Protein AF-A0A0G0VIZ0-F1 (afdb_monomer_lite)

Sequence (139 aa):
MLWKRQNLLFNPHKRNGVWHAILKKDIRKLTDRNSLIFLDKSVSSSIKLKRNLPEKVNFTFIYVLTPTFKELYIRILKREALGKKSEKHLTKKEIFDRFEEEIKDLHKSTKLPYVYVVNDSLKRVERFLNKPIQDSKLL

Radius of gyration: 17.52 Å; chains: 1; bounding box: 40×41×42 Å

Foldseek 3Di:
DVCVVVVQWAPWDDDPNDTDTDGVVVLVVLLDPVDDDDDDDFLVSVVSSCVPDDPSRDDAAAAEDEQDLVRVLVVLVVVQVVVPPDDDRDDPVVSVVVSVVVVVSVVSNVVDPYDYFYPPDPVSVVVVVVVVVVCVVPD

Structure (mmCIF, N/CA/C/O backbone):
data_AF-A0A0G0VIZ0-F1
#
_entry.id   AF-A0A0G0VIZ0-F1
#
loop_
_atom_site.group_PDB
_atom_site.id
_atom_site.type_symbol
_atom_site.label_atom_id
_atom_site.label_alt_id
_atom_site.label_comp_id
_atom_site.label_asym_id
_atom_site.label_entity_id
_atom_site.label_seq_id
_atom_site.pdbx_PDB_ins_code
_atom_site.Cartn_x
_atom_site.Cartn_y
_atom_site.Cartn_z
_atom_site.occupancy
_atom_site.B_iso_or_equiv
_atom_site.auth_seq_id
_atom_site.auth_comp_id
_atom_site.auth_asym_id
_atom_site.auth_atom_id
_atom_site.pdbx_PDB_model_num
ATOM 1 N N . MET A 1 1 ? 4.329 28.681 3.357 1.00 56.69 1 MET A N 1
ATOM 2 C CA . MET A 1 1 ? 3.671 27.350 3.441 1.00 56.69 1 MET A CA 1
ATOM 3 C C . MET A 1 1 ? 2.624 27.346 4.557 1.00 56.69 1 MET A C 1
ATOM 5 O O . MET A 1 1 ? 2.964 27.087 5.706 1.00 56.69 1 MET A O 1
ATOM 9 N N . LEU A 1 2 ? 1.364 27.651 4.236 1.00 55.94 2 LEU A N 1
ATOM 10 C CA . LEU A 1 2 ? 0.257 27.739 5.207 1.00 55.94 2 LEU A CA 1
ATOM 11 C C . LEU A 1 2 ? -0.069 26.390 5.880 1.00 55.94 2 LEU A C 1
ATOM 13 O O . LEU A 1 2 ? -0.284 26.335 7.087 1.00 55.94 2 LEU A O 1
ATOM 17 N N . TRP A 1 3 ? 0.019 25.284 5.136 1.00 60.41 3 TRP A N 1
ATOM 18 C CA . TRP A 1 3 ? -0.300 23.944 5.646 1.00 60.41 3 TRP A CA 1
ATOM 19 C C . TRP A 1 3 ? 0.664 23.432 6.732 1.00 60.41 3 TRP A C 1
ATOM 21 O O . TRP A 1 3 ? 0.229 22.720 7.636 1.00 60.41 3 TRP A O 1
ATOM 31 N N . LYS A 1 4 ? 1.955 23.812 6.687 1.00 59.19 4 LYS A N 1
ATOM 32 C CA . LYS A 1 4 ? 2.937 23.460 7.736 1.00 59.19 4 LYS A CA 1
ATOM 33 C C . LYS A 1 4 ? 2.632 24.162 9.061 1.00 59.19 4 LYS A C 1
ATOM 35 O O . LYS A 1 4 ? 2.800 23.554 10.109 1.00 59.19 4 LYS A O 1
ATOM 40 N N . ARG A 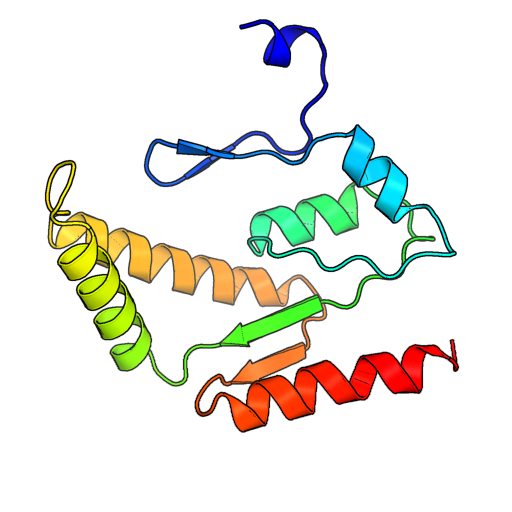1 5 ? 2.176 25.420 9.016 1.00 61.34 5 ARG A N 1
ATOM 41 C CA . ARG A 1 5 ? 1.905 26.234 10.215 1.00 61.34 5 ARG A CA 1
ATOM 42 C C . ARG A 1 5 ? 0.629 25.817 10.949 1.00 61.34 5 ARG A C 1
ATOM 44 O O . ARG A 1 5 ? 0.546 25.990 12.154 1.00 61.34 5 ARG A O 1
ATOM 51 N N . GLN A 1 6 ? -0.339 25.239 10.240 1.00 74.69 6 GLN A N 1
ATOM 52 C CA . GLN A 1 6 ? -1.655 24.904 10.799 1.00 74.69 6 GLN A CA 1
ATOM 53 C C . GLN A 1 6 ? -1.784 23.449 11.287 1.00 74.69 6 GLN A C 1
ATOM 55 O O . GLN A 1 6 ? -2.863 23.041 11.706 1.00 74.69 6 GLN A O 1
ATOM 60 N N . ASN A 1 7 ? -0.715 22.641 11.227 1.00 81.88 7 ASN A N 1
ATOM 61 C CA . ASN A 1 7 ? -0.707 21.250 11.708 1.00 81.88 7 ASN A CA 1
ATOM 62 C C . ASN A 1 7 ? -1.882 20.391 11.167 1.00 81.88 7 ASN A C 1
ATOM 64 O O . ASN A 1 7 ? -2.399 19.513 11.862 1.00 81.88 7 ASN A O 1
ATOM 68 N N . LEU A 1 8 ? -2.313 20.655 9.925 1.00 87.00 8 LEU A N 1
ATOM 69 C CA . LEU A 1 8 ? -3.495 20.038 9.299 1.00 87.00 8 LEU A CA 1
ATOM 70 C C . LEU A 1 8 ? -3.223 18.656 8.698 1.00 87.00 8 LEU A C 1
ATOM 72 O O . LEU A 1 8 ? -4.159 17.914 8.392 1.00 87.00 8 LEU A O 1
ATOM 76 N N . LEU A 1 9 ? -1.948 18.322 8.503 1.00 87.25 9 LEU A N 1
ATOM 77 C CA . LEU A 1 9 ? -1.513 17.119 7.810 1.00 87.25 9 LEU A CA 1
ATOM 78 C C . LEU A 1 9 ? -1.041 16.054 8.797 1.00 87.25 9 LEU A C 1
ATOM 80 O O . LEU A 1 9 ? -0.245 16.313 9.696 1.00 87.25 9 LEU A O 1
ATOM 84 N N . PHE A 1 10 ? -1.513 14.835 8.590 1.00 84.12 10 PHE A N 1
ATOM 85 C CA . PHE A 1 10 ? -1.012 13.619 9.198 1.00 84.12 10 PHE A CA 1
ATOM 86 C C . PHE A 1 10 ? -0.008 12.957 8.249 1.00 84.12 10 PHE A C 1
ATOM 88 O O . PHE A 1 10 ? -0.286 12.766 7.063 1.00 84.12 10 PHE A O 1
ATOM 95 N N . ASN A 1 11 ? 1.157 12.598 8.791 1.00 83.69 11 ASN A N 1
ATOM 96 C CA . ASN A 1 11 ? 2.251 11.937 8.079 1.00 83.69 11 ASN A CA 1
ATOM 97 C C . ASN A 1 11 ? 2.650 12.605 6.738 1.00 83.69 11 ASN A C 1
ATOM 99 O O . ASN A 1 11 ? 2.663 11.927 5.705 1.00 83.69 11 ASN A O 1
ATOM 103 N N . PRO A 1 12 ? 2.976 13.914 6.716 1.00 86.62 12 PRO A N 1
ATOM 104 C CA . PRO A 1 12 ? 3.506 14.541 5.512 1.00 86.62 12 PRO A CA 1
ATOM 105 C C . PRO A 1 12 ? 4.861 13.921 5.148 1.00 86.62 12 PRO A C 1
ATOM 107 O O . PRO A 1 12 ? 5.780 13.890 5.963 1.00 86.62 12 PRO A O 1
ATOM 110 N N . HIS A 1 13 ? 4.989 13.421 3.925 1.00 83.50 13 HIS A N 1
ATOM 111 C CA . HIS A 1 13 ? 6.217 12.820 3.409 1.00 83.50 13 HIS A CA 1
ATOM 112 C C . HIS A 1 13 ? 6.354 13.083 1.912 1.00 83.50 13 HIS A C 1
ATOM 114 O O . HIS A 1 13 ? 5.396 13.484 1.252 1.00 83.50 13 HIS A O 1
ATOM 120 N N . LYS A 1 14 ? 7.554 12.866 1.374 1.00 80.81 14 LYS A N 1
ATOM 121 C CA . LYS A 1 14 ? 7.847 13.032 -0.048 1.00 80.81 14 LYS A CA 1
ATOM 122 C C . LYS A 1 14 ? 8.131 11.659 -0.660 1.00 80.81 14 LYS A C 1
ATOM 124 O O . LYS A 1 14 ? 8.942 10.924 -0.106 1.00 80.81 14 LYS A O 1
ATOM 129 N N . ARG A 1 15 ? 7.471 11.311 -1.767 1.00 71.50 15 ARG A N 1
ATOM 130 C CA . ARG A 1 15 ? 7.740 10.096 -2.560 1.00 71.50 15 ARG A CA 1
ATOM 131 C C . ARG A 1 15 ? 7.814 10.503 -4.028 1.00 71.50 15 ARG A C 1
ATOM 133 O O . ARG A 1 15 ? 6.959 11.250 -4.486 1.00 71.50 15 ARG A O 1
ATOM 140 N N . ASN A 1 16 ? 8.855 10.074 -4.746 1.00 68.56 16 ASN A N 1
ATOM 141 C CA . ASN A 1 16 ? 9.077 10.443 -6.154 1.00 68.56 16 ASN A CA 1
ATOM 142 C C . ASN A 1 16 ? 8.995 11.959 -6.426 1.00 68.56 16 ASN A C 1
ATOM 144 O O . ASN A 1 16 ? 8.363 12.394 -7.381 1.00 68.56 16 ASN A O 1
ATOM 148 N N . GLY A 1 17 ? 9.562 12.793 -5.551 1.00 71.75 17 GLY A N 1
ATOM 149 C CA . GLY A 1 17 ? 9.513 14.247 -5.741 1.00 71.75 17 GLY A CA 1
ATOM 150 C C . GLY A 1 17 ? 8.198 14.924 -5.314 1.00 71.75 17 GLY A C 1
ATOM 151 O O . GLY A 1 17 ? 8.185 16.143 -5.148 1.00 71.75 17 GLY A O 1
ATOM 152 N N . VAL A 1 18 ? 7.136 14.161 -5.040 1.00 76.31 18 VAL A N 1
ATOM 153 C CA . VAL A 1 18 ? 5.790 14.669 -4.733 1.00 76.31 18 VAL A CA 1
ATOM 154 C C . VAL A 1 18 ? 5.503 14.591 -3.233 1.00 76.31 18 VAL A C 1
ATOM 156 O O . VAL A 1 18 ? 5.886 13.632 -2.562 1.00 76.31 18 VAL A O 1
ATOM 159 N N . TRP A 1 19 ? 4.848 15.618 -2.685 1.00 82.00 19 TRP A N 1
ATOM 160 C CA . TRP A 1 19 ? 4.396 15.632 -1.292 1.00 82.00 19 TRP A CA 1
ATOM 161 C C . TRP A 1 19 ? 3.068 14.892 -1.132 1.00 82.00 19 TRP A C 1
ATOM 163 O O . TRP A 1 19 ? 2.099 15.173 -1.831 1.00 82.00 19 TRP A O 1
ATOM 173 N N . HIS A 1 20 ? 3.011 14.002 -0.147 1.00 83.00 20 HIS A N 1
ATOM 174 C CA . HIS A 1 20 ? 1.832 13.232 0.226 1.00 83.00 20 HIS A CA 1
ATOM 175 C C . HIS A 1 20 ? 1.536 13.413 1.714 1.00 83.00 20 HIS A C 1
ATOM 177 O O . HIS A 1 20 ? 2.450 13.493 2.536 1.00 83.00 20 HIS A O 1
ATOM 183 N N . ALA A 1 21 ? 0.255 13.455 2.073 1.00 87.12 21 ALA A N 1
ATOM 184 C CA . ALA A 1 21 ? -0.212 13.490 3.454 1.00 87.12 21 ALA A CA 1
ATOM 185 C C . ALA A 1 21 ? -1.673 13.032 3.546 1.00 87.12 21 ALA A C 1
ATOM 187 O O . ALA A 1 21 ? -2.373 12.965 2.537 1.00 87.12 21 ALA A O 1
ATOM 188 N N . ILE A 1 22 ? -2.144 12.763 4.764 1.00 85.31 22 ILE A N 1
ATOM 189 C CA . ILE A 1 22 ? -3.568 12.561 5.063 1.00 85.31 22 ILE A CA 1
ATOM 190 C C . ILE A 1 22 ? -4.073 13.805 5.790 1.00 85.31 22 ILE A C 1
ATOM 192 O O . ILE A 1 22 ? -3.401 14.301 6.691 1.00 85.31 22 ILE A O 1
ATOM 196 N N . LEU A 1 23 ? -5.239 14.339 5.436 1.00 86.56 23 LEU A N 1
ATOM 197 C CA . LEU A 1 23 ? -5.804 15.460 6.185 1.00 86.56 23 LEU A CA 1
ATOM 198 C C . LEU A 1 23 ? -6.307 14.959 7.543 1.00 86.56 23 LEU A C 1
ATOM 200 O O . LEU A 1 23 ? -7.048 13.980 7.619 1.00 86.56 23 LEU A O 1
ATOM 204 N N . LYS A 1 24 ? -5.962 15.652 8.634 1.00 85.19 24 LYS A N 1
ATOM 205 C CA . LYS A 1 24 ? -6.409 15.257 9.982 1.00 85.19 24 LYS A CA 1
ATOM 206 C C . LYS A 1 24 ? -7.930 15.253 10.138 1.00 85.19 24 LYS A C 1
ATOM 208 O O . LYS A 1 24 ? -8.452 14.487 10.940 1.00 85.19 24 LYS A O 1
ATOM 213 N N . LYS A 1 25 ? -8.655 16.065 9.362 1.00 85.12 25 LYS A N 1
ATOM 214 C CA . LYS A 1 25 ? -10.125 16.017 9.336 1.00 85.12 25 LYS A CA 1
ATOM 215 C C . LYS A 1 25 ? -10.659 14.669 8.838 1.00 85.12 25 LYS A C 1
ATOM 217 O O . LYS A 1 25 ? -11.672 14.211 9.344 1.00 85.12 25 LYS A O 1
ATOM 222 N N . ASP A 1 26 ? -9.964 14.019 7.905 1.00 83.19 26 ASP A N 1
ATOM 223 C CA . ASP A 1 26 ? -10.364 12.706 7.391 1.00 83.19 26 ASP A CA 1
ATOM 224 C C . ASP A 1 26 ? -9.953 11.590 8.353 1.00 83.19 26 ASP A C 1
ATOM 226 O O . ASP A 1 26 ? -10.662 10.601 8.485 1.00 83.19 26 ASP A O 1
ATOM 230 N N . ILE A 1 27 ? -8.878 11.794 9.120 1.00 81.25 27 ILE A N 1
ATOM 231 C CA . ILE A 1 27 ? -8.527 10.916 10.241 1.00 81.25 27 ILE A CA 1
ATOM 232 C C . ILE A 1 27 ? -9.639 10.874 11.298 1.00 81.25 27 ILE A C 1
ATOM 234 O O . ILE A 1 27 ? -9.951 9.802 11.800 1.00 81.25 27 ILE A O 1
ATOM 238 N N . ARG A 1 28 ? -10.274 12.011 11.6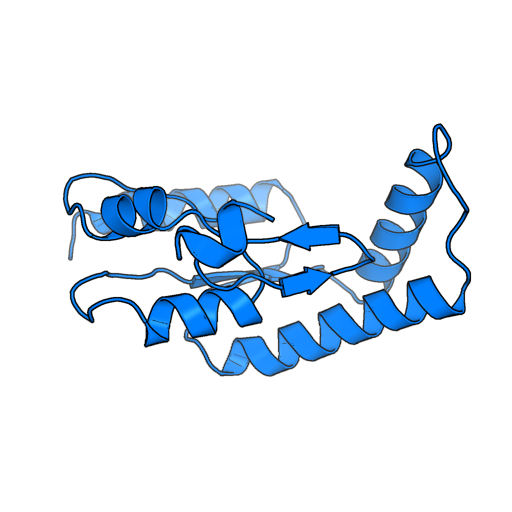16 1.00 77.88 28 ARG A N 1
ATOM 239 C CA . ARG A 1 28 ? -11.404 12.044 12.568 1.00 77.88 28 ARG A CA 1
ATOM 240 C C . ARG A 1 28 ? -12.603 11.219 12.094 1.00 77.88 28 ARG A C 1
ATOM 242 O O . ARG A 1 28 ? -13.342 10.702 12.921 1.00 77.88 28 ARG A O 1
ATOM 249 N N . LYS A 1 29 ? -12.777 11.049 10.781 1.00 81.44 29 LYS A N 1
ATOM 250 C CA . LYS A 1 29 ? -13.819 10.168 10.238 1.00 81.44 29 LYS A CA 1
ATOM 251 C C . LYS A 1 29 ? -13.517 8.692 10.506 1.00 81.44 29 LYS A C 1
ATOM 253 O O . LYS A 1 29 ? -14.444 7.915 10.644 1.00 81.44 29 LYS A O 1
ATOM 258 N N . LEU A 1 30 ? -12.242 8.307 10.647 1.00 76.12 30 LEU A N 1
ATOM 259 C CA . LEU A 1 30 ? -11.843 6.924 10.966 1.00 76.12 30 LEU A CA 1
ATOM 260 C C . LEU A 1 30 ? -12.239 6.493 12.381 1.00 76.12 30 LEU A C 1
ATOM 262 O O . LEU A 1 30 ? -12.253 5.303 12.672 1.00 76.12 30 LEU A O 1
ATOM 266 N N . THR A 1 31 ? -12.512 7.447 13.272 1.00 74.88 31 THR A N 1
ATOM 267 C CA . THR A 1 31 ? -12.991 7.160 14.630 1.00 74.88 31 THR A CA 1
ATOM 268 C C . THR A 1 31 ? -14.513 7.104 14.729 1.00 74.88 31 THR A C 1
ATOM 270 O O . THR A 1 31 ? -15.028 6.738 15.784 1.00 74.88 31 THR A O 1
ATOM 273 N N . ASP A 1 32 ? -15.228 7.465 13.661 1.00 78.88 32 ASP A N 1
ATOM 274 C CA . ASP A 1 32 ? -16.680 7.341 13.602 1.00 78.88 32 ASP A CA 1
ATOM 275 C C . ASP A 1 32 ? -17.064 5.871 13.374 1.00 78.88 32 ASP A C 1
ATOM 277 O O . ASP A 1 32 ? -16.634 5.244 12.407 1.00 78.88 32 ASP A O 1
ATOM 281 N N . ARG A 1 33 ? -17.854 5.306 14.292 1.00 69.19 33 ARG A N 1
ATOM 282 C CA . ARG A 1 33 ? -18.203 3.876 14.306 1.00 69.19 33 ARG A CA 1
ATOM 283 C C . ARG A 1 33 ? -19.252 3.491 13.264 1.00 69.19 33 ARG A C 1
ATOM 285 O O . ARG A 1 33 ? -19.423 2.307 13.006 1.00 69.19 33 ARG A O 1
ATOM 292 N N . ASN A 1 34 ? -19.925 4.465 12.655 1.00 77.56 34 ASN A N 1
ATOM 293 C CA . ASN A 1 34 ? -21.037 4.205 11.740 1.00 77.56 34 ASN A CA 1
ATOM 294 C C . ASN A 1 34 ? -20.623 4.146 10.263 1.00 77.56 34 ASN A C 1
ATOM 296 O O . ASN A 1 34 ? -21.483 4.036 9.392 1.00 77.56 34 ASN A O 1
ATOM 300 N N . SER A 1 35 ? -19.326 4.241 9.959 1.00 76.75 35 SER A N 1
ATOM 301 C CA . SER A 1 35 ? -18.832 4.300 8.582 1.00 76.75 35 SER A CA 1
ATOM 302 C C . SER A 1 35 ? -17.709 3.302 8.329 1.00 76.75 35 SER A C 1
ATOM 304 O O . SER A 1 35 ? -16.712 3.268 9.047 1.00 76.75 35 SER A O 1
ATOM 306 N N . LEU A 1 36 ? -17.830 2.545 7.237 1.00 79.56 36 LEU A N 1
ATOM 307 C CA . LEU A 1 36 ? -16.720 1.777 6.682 1.00 79.56 36 LEU A CA 1
ATOM 308 C C . LEU A 1 36 ? -15.902 2.684 5.756 1.00 79.56 36 LEU A C 1
ATOM 310 O O . LEU A 1 36 ? -16.435 3.243 4.797 1.00 79.56 36 LEU A O 1
ATOM 314 N N . ILE A 1 37 ? -14.607 2.835 6.034 1.00 84.38 37 ILE A N 1
ATOM 315 C CA . ILE A 1 37 ? -13.716 3.705 5.259 1.00 84.38 37 ILE A CA 1
ATOM 316 C C . ILE A 1 37 ? -12.599 2.876 4.637 1.00 84.38 37 ILE A C 1
ATOM 318 O O . ILE A 1 37 ? -11.832 2.212 5.332 1.00 84.38 37 ILE A O 1
ATOM 322 N N . PHE A 1 38 ? -12.467 2.981 3.317 1.00 85.88 38 PHE A N 1
ATOM 323 C CA . PHE A 1 38 ? -11.386 2.358 2.563 1.00 85.88 38 PHE A CA 1
ATOM 324 C C . PHE A 1 38 ? -10.229 3.341 2.390 1.00 85.88 38 PHE A C 1
ATOM 326 O O . PHE A 1 38 ? -10.414 4.479 1.954 1.00 85.88 38 PHE A O 1
ATOM 333 N N . LEU A 1 39 ? -9.017 2.899 2.728 1.00 87.25 39 LEU A N 1
ATOM 334 C CA . LEU A 1 39 ? -7.802 3.699 2.624 1.00 87.25 39 LEU A CA 1
ATOM 335 C C . LEU A 1 39 ? -6.768 2.984 1.755 1.00 87.25 39 LEU A C 1
ATOM 337 O O . LEU A 1 39 ? -6.177 1.998 2.181 1.00 87.25 39 LEU A O 1
ATOM 341 N N . ASP A 1 40 ? -6.476 3.543 0.583 1.00 88.94 40 ASP A N 1
ATOM 342 C CA . ASP A 1 40 ? -5.303 3.146 -0.202 1.00 88.94 40 ASP A CA 1
ATOM 343 C C . ASP A 1 40 ? -4.060 3.875 0.332 1.00 88.94 40 ASP A C 1
ATOM 345 O O . ASP A 1 40 ? -3.973 5.111 0.261 1.00 88.94 40 ASP A O 1
ATOM 349 N N . LYS A 1 41 ? -3.151 3.141 0.983 1.00 88.19 41 LYS A N 1
ATOM 350 C CA . LYS A 1 41 ? -1.983 3.690 1.688 1.00 88.19 41 LYS A CA 1
ATOM 351 C C . LYS A 1 41 ? -0.782 2.752 1.600 1.00 88.19 41 LYS A C 1
ATOM 353 O O . LYS A 1 41 ? -0.920 1.536 1.600 1.00 88.19 41 LYS A O 1
ATOM 358 N N . SER A 1 42 ? 0.417 3.342 1.615 1.00 88.31 42 SER A N 1
ATOM 359 C CA . SER A 1 42 ? 1.668 2.587 1.741 1.00 88.31 42 SER A CA 1
ATOM 360 C C . SER A 1 42 ? 1.785 1.912 3.107 1.00 88.31 42 SER A C 1
ATOM 362 O O . SER A 1 42 ? 1.286 2.434 4.108 1.00 88.31 42 SER A O 1
ATOM 364 N N . VAL A 1 43 ? 2.549 0.818 3.182 1.00 90.12 43 VAL A N 1
ATOM 365 C CA . VAL A 1 43 ? 2.813 0.077 4.430 1.00 90.12 43 VAL A CA 1
ATOM 366 C C . VAL A 1 43 ? 3.310 0.992 5.539 1.00 90.12 43 VAL A C 1
ATOM 368 O O . VAL A 1 43 ? 2.823 0.956 6.669 1.00 90.12 43 VAL A O 1
ATOM 371 N N . SER A 1 44 ? 4.264 1.860 5.199 1.00 88.25 44 SER A N 1
ATOM 372 C CA . SER A 1 44 ? 4.845 2.818 6.137 1.00 88.25 44 SER A CA 1
ATOM 373 C C . SER A 1 44 ? 3.788 3.782 6.700 1.00 88.25 44 SER A C 1
ATOM 375 O O . SER A 1 44 ? 3.844 4.145 7.876 1.00 88.25 44 SER A O 1
ATOM 377 N N . SER A 1 45 ? 2.804 4.180 5.886 1.00 88.12 45 SER A N 1
ATOM 378 C CA . SER A 1 45 ? 1.686 5.021 6.328 1.00 88.12 45 SER A CA 1
ATOM 379 C C . SER A 1 45 ? 0.696 4.244 7.193 1.00 88.12 45 SER A C 1
ATOM 381 O O . SER A 1 45 ? 0.258 4.771 8.212 1.00 88.12 45 SER A O 1
ATOM 383 N N . SER A 1 46 ? 0.397 2.990 6.850 1.00 91.12 46 SER A N 1
ATOM 384 C CA . SER A 1 46 ? -0.487 2.108 7.624 1.00 91.12 46 SER A CA 1
ATOM 385 C C . SER A 1 46 ? 0.058 1.817 9.024 1.00 91.12 46 SER A C 1
ATOM 387 O O . SER A 1 46 ? -0.682 1.903 10.001 1.00 91.12 46 SER A O 1
ATOM 389 N N . ILE A 1 47 ? 1.370 1.580 9.158 1.00 91.00 47 ILE A N 1
ATOM 390 C CA . ILE A 1 47 ? 2.032 1.410 10.466 1.00 91.00 47 ILE A CA 1
ATOM 391 C C . ILE A 1 47 ? 1.858 2.668 11.3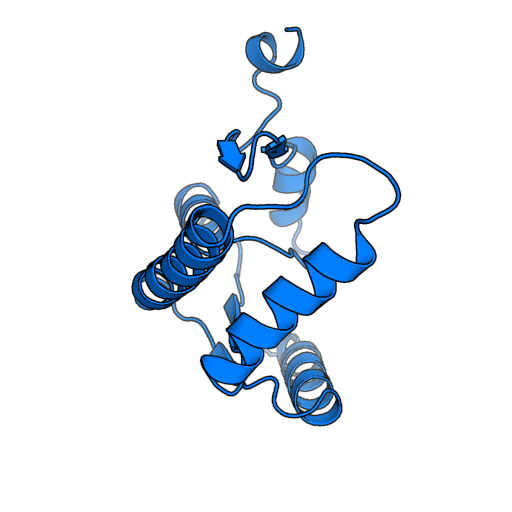18 1.00 91.00 47 ILE A C 1
ATOM 393 O O . ILE A 1 47 ? 1.521 2.591 12.500 1.00 91.00 47 ILE A O 1
ATOM 397 N N . LYS A 1 48 ? 2.073 3.846 10.723 1.00 89.25 48 LYS A N 1
ATOM 398 C CA . LYS A 1 48 ? 1.893 5.121 11.423 1.00 89.25 48 LYS A CA 1
ATOM 399 C C . LYS A 1 48 ? 0.435 5.337 11.816 1.00 89.25 48 LYS A C 1
ATOM 401 O O . LYS A 1 48 ? 0.200 5.767 12.939 1.00 89.25 48 LYS A O 1
ATOM 406 N N . LEU A 1 49 ? -0.523 5.017 10.946 1.00 89.50 49 LEU A N 1
ATOM 407 C CA . LEU A 1 49 ? -1.950 5.089 11.267 1.00 89.50 49 LEU A CA 1
ATOM 408 C C . LEU A 1 49 ? -2.287 4.213 12.475 1.00 89.50 49 LEU A C 1
ATOM 410 O O . LEU A 1 49 ? -2.817 4.733 13.449 1.00 89.50 49 LEU A O 1
ATOM 414 N N . LYS A 1 50 ? -1.891 2.934 12.468 1.00 89.25 50 LYS A N 1
ATOM 415 C CA . LYS A 1 50 ? -2.169 2.017 13.584 1.00 89.25 50 LYS A CA 1
ATOM 416 C C . LYS A 1 50 ? -1.582 2.502 14.912 1.00 89.25 50 LYS A C 1
ATOM 418 O O . LYS A 1 50 ? -2.219 2.339 15.940 1.00 89.25 50 LYS A O 1
ATOM 423 N N . ARG A 1 51 ? -0.386 3.103 14.887 1.00 89.31 51 ARG A N 1
ATOM 424 C CA . ARG A 1 51 ? 0.296 3.622 16.088 1.00 89.31 51 ARG A CA 1
ATOM 425 C C . ARG A 1 51 ? -0.289 4.926 16.628 1.00 89.31 51 ARG A C 1
ATOM 427 O O . ARG A 1 51 ? -0.160 5.188 17.813 1.00 89.31 51 ARG A O 1
ATOM 434 N N . ASN A 1 52 ? -0.836 5.776 15.760 1.00 86.81 52 ASN A N 1
ATOM 435 C CA . ASN A 1 52 ? -1.300 7.116 16.142 1.00 86.81 52 ASN A CA 1
ATOM 436 C C . ASN A 1 52 ? -2.815 7.191 16.354 1.00 86.81 52 ASN A C 1
ATOM 438 O O . ASN A 1 52 ? -3.308 8.243 16.759 1.00 86.81 52 ASN A O 1
ATOM 442 N N . LEU A 1 53 ? -3.558 6.130 16.033 1.00 85.06 53 LEU A N 1
ATOM 443 C CA . LEU A 1 53 ? -5.006 6.090 16.200 1.00 85.06 53 LEU A CA 1
ATOM 444 C C . LEU A 1 53 ? -5.398 5.260 17.422 1.00 85.06 53 LEU A C 1
ATOM 446 O O . LEU A 1 53 ? -4.695 4.302 17.745 1.00 85.06 53 LEU A O 1
ATOM 450 N N . PRO A 1 54 ? -6.497 5.627 18.111 1.00 79.69 54 PRO A N 1
ATOM 451 C CA . PRO A 1 54 ? -6.944 4.905 19.295 1.00 79.69 54 PRO A CA 1
ATOM 452 C C . PRO A 1 54 ? -7.172 3.424 18.991 1.00 79.69 54 PRO A C 1
ATOM 454 O O . PRO A 1 54 ? -7.685 3.084 17.925 1.00 79.69 54 PRO A O 1
ATOM 457 N N . GLU A 1 55 ? -6.891 2.548 19.957 1.00 80.44 55 GLU A N 1
ATOM 458 C CA . GLU A 1 55 ? -7.099 1.096 19.818 1.00 80.44 55 GLU A CA 1
ATOM 459 C C . GLU A 1 55 ? -8.546 0.717 19.486 1.00 80.44 55 GLU A C 1
ATOM 461 O O . GLU A 1 55 ? -8.792 -0.308 18.859 1.00 80.44 55 GLU A O 1
ATOM 466 N N . LYS A 1 56 ? -9.497 1.593 19.836 1.00 78.25 56 LYS A N 1
ATOM 467 C CA . LYS A 1 56 ? -10.922 1.468 19.507 1.00 78.25 56 LYS A CA 1
ATOM 468 C C . LYS A 1 56 ? -11.212 1.488 18.000 1.00 78.25 56 LYS A C 1
ATOM 470 O O . LYS A 1 56 ? -12.335 1.169 17.620 1.00 78.25 56 LYS A O 1
ATOM 475 N N . VAL A 1 57 ? -10.258 1.893 17.157 1.00 81.50 57 VAL A N 1
ATOM 476 C CA . VAL A 1 57 ? -10.386 1.811 15.699 1.00 81.50 57 VAL A CA 1
ATOM 477 C C . VAL A 1 57 ? -9.957 0.419 15.246 1.00 81.50 57 VAL A C 1
ATOM 479 O O . VAL A 1 57 ? -8.780 0.048 15.338 1.00 81.50 57 VAL A O 1
ATOM 482 N N . ASN A 1 58 ? -10.920 -0.347 14.736 1.00 84.25 58 ASN A N 1
ATOM 483 C CA . ASN A 1 58 ? -10.648 -1.657 14.169 1.00 84.25 58 ASN A CA 1
ATOM 484 C C . ASN A 1 58 ? -10.096 -1.496 12.744 1.00 84.25 58 ASN A C 1
ATOM 486 O O . ASN A 1 58 ? -10.732 -0.886 11.886 1.00 84.25 58 ASN A O 1
ATOM 490 N N . PHE A 1 59 ? -8.898 -2.024 12.497 1.00 87.38 59 PHE A N 1
ATOM 491 C CA . PHE A 1 59 ? -8.253 -1.959 11.188 1.00 87.38 59 PHE A CA 1
ATOM 492 C C . PHE A 1 59 ? -8.187 -3.348 10.583 1.00 87.38 59 PHE A C 1
ATOM 494 O O . PHE A 1 59 ? -7.602 -4.251 11.175 1.00 87.38 59 PHE A O 1
ATOM 501 N N . THR A 1 60 ? -8.683 -3.473 9.356 1.00 88.38 60 THR A N 1
ATOM 502 C CA . THR A 1 60 ? -8.370 -4.617 8.501 1.00 88.38 60 THR A CA 1
ATOM 503 C C . THR A 1 60 ? -7.283 -4.200 7.523 1.00 88.38 60 THR A C 1
ATOM 505 O O . THR A 1 60 ? -7.461 -3.273 6.733 1.00 88.38 60 THR A O 1
ATOM 508 N N . PHE A 1 61 ? -6.135 -4.867 7.597 1.00 91.19 61 PHE A N 1
ATOM 509 C CA . PHE A 1 61 ? -5.002 -4.603 6.723 1.00 91.19 61 PHE A CA 1
ATOM 510 C C . PHE A 1 61 ? -4.983 -5.635 5.598 1.00 91.19 61 PHE A C 1
ATOM 512 O O . PHE A 1 61 ? -4.866 -6.831 5.850 1.00 91.19 61 PHE A O 1
ATOM 519 N N . ILE A 1 62 ? -5.078 -5.178 4.351 1.00 91.12 62 ILE A N 1
ATOM 520 C CA . ILE A 1 62 ? -5.035 -6.043 3.167 1.00 91.12 62 ILE A CA 1
ATOM 521 C C . ILE A 1 62 ? -3.851 -5.614 2.312 1.00 91.12 62 ILE A C 1
ATOM 523 O O . ILE A 1 62 ? -3.739 -4.445 1.946 1.00 91.12 62 ILE A O 1
ATOM 527 N N . TYR A 1 63 ? -2.953 -6.554 2.022 1.00 91.62 63 TYR A N 1
ATOM 528 C CA . TYR A 1 63 ? -1.807 -6.322 1.154 1.00 91.62 63 TYR A CA 1
ATOM 529 C C . TYR A 1 63 ? -2.039 -7.031 -0.172 1.00 91.62 63 TYR A C 1
ATOM 531 O O . TYR A 1 63 ? -2.069 -8.260 -0.233 1.00 91.62 63 TYR A O 1
ATOM 539 N N . VAL A 1 64 ? -2.154 -6.263 -1.251 1.00 90.50 64 VAL A N 1
ATOM 540 C CA . VAL A 1 64 ? -2.323 -6.812 -2.597 1.00 90.50 64 VAL A CA 1
ATOM 541 C C . VAL A 1 64 ? -0.952 -6.982 -3.252 1.00 90.50 64 VAL A C 1
ATOM 543 O O . VAL A 1 64 ? -0.312 -6.015 -3.656 1.00 90.50 64 VAL A O 1
ATOM 546 N N . LEU A 1 65 ? -0.491 -8.227 -3.339 1.00 89.62 65 LEU A N 1
ATOM 547 C CA . LEU A 1 65 ? 0.799 -8.595 -3.910 1.00 89.62 65 LEU A CA 1
ATOM 548 C C . LEU A 1 65 ? 0.725 -8.669 -5.431 1.00 89.62 65 LEU A C 1
ATOM 550 O O . LEU A 1 65 ? -0.271 -9.108 -6.009 1.00 89.62 65 LEU A O 1
ATOM 554 N N . THR A 1 66 ? 1.821 -8.309 -6.092 1.00 86.81 66 THR A N 1
ATOM 555 C CA . THR A 1 66 ? 2.024 -8.722 -7.482 1.00 86.81 66 THR A CA 1
ATOM 556 C C . THR A 1 66 ? 2.337 -10.224 -7.530 1.00 86.81 66 THR A C 1
ATOM 558 O O . THR A 1 66 ? 2.921 -10.744 -6.580 1.00 86.81 66 THR A O 1
ATOM 561 N N . PRO A 1 67 ? 1.965 -10.943 -8.605 1.00 85.25 67 PRO A N 1
ATOM 562 C CA . PRO A 1 67 ? 2.196 -12.388 -8.689 1.00 85.25 67 PRO A CA 1
ATOM 563 C C . PRO A 1 67 ? 3.673 -12.759 -8.675 1.00 85.25 67 PRO A C 1
ATOM 565 O O . PRO A 1 67 ? 4.062 -13.775 -8.113 1.00 85.25 67 PRO A O 1
ATOM 568 N N . THR A 1 68 ? 4.494 -11.938 -9.328 1.00 87.19 68 THR A N 1
ATOM 569 C CA . THR A 1 68 ? 5.932 -12.153 -9.450 1.00 87.19 68 THR A CA 1
ATOM 570 C C . THR A 1 68 ? 6.663 -10.817 -9.526 1.00 87.19 68 THR A C 1
ATOM 572 O O . THR A 1 68 ? 6.103 -9.799 -9.943 1.00 87.19 68 THR A O 1
ATOM 575 N N . PHE A 1 69 ? 7.959 -10.836 -9.215 1.00 84.00 69 PHE A N 1
ATOM 576 C CA . PHE A 1 69 ? 8.846 -9.692 -9.425 1.00 84.00 69 PHE A CA 1
ATOM 577 C C . PHE A 1 69 ? 8.917 -9.247 -10.891 1.00 84.00 69 PHE A C 1
ATOM 579 O O . PHE A 1 69 ? 8.976 -8.051 -11.173 1.00 84.00 69 PHE A O 1
ATOM 586 N N . LYS A 1 70 ? 8.850 -10.196 -11.832 1.00 86.75 70 LYS A N 1
ATOM 587 C CA . LYS A 1 70 ? 8.811 -9.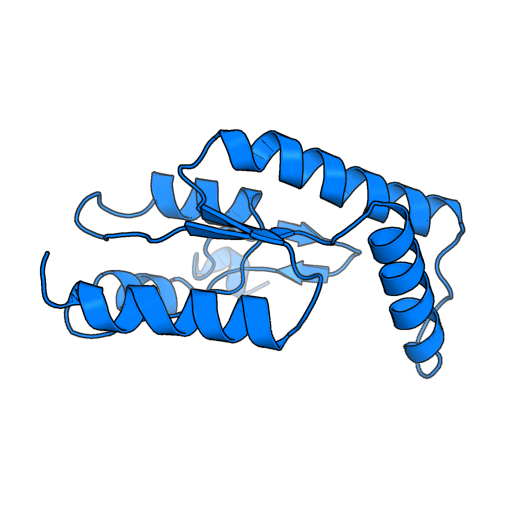904 -13.269 1.00 86.75 70 LYS A CA 1
ATOM 588 C C . LYS A 1 70 ? 7.572 -9.081 -13.633 1.00 86.75 70 LYS A C 1
ATOM 590 O O . LYS A 1 70 ? 7.690 -8.084 -14.339 1.00 86.75 70 LYS A O 1
ATOM 595 N N . GLU A 1 71 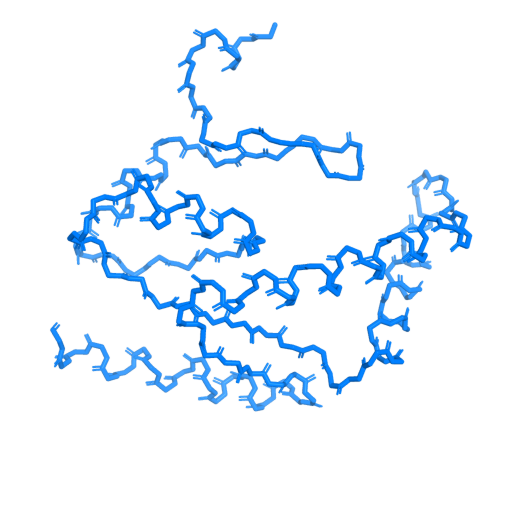? 6.405 -9.455 -13.110 1.00 87.31 71 GLU A N 1
ATOM 596 C CA . GLU A 1 71 ? 5.160 -8.704 -13.309 1.00 87.31 71 GLU A CA 1
ATOM 597 C C . GLU A 1 71 ? 5.226 -7.301 -12.695 1.00 87.31 71 GLU A C 1
ATOM 599 O O . GLU A 1 71 ? 4.791 -6.332 -13.320 1.00 87.31 71 GLU A O 1
ATOM 604 N N . LEU A 1 72 ? 5.816 -7.159 -11.503 1.00 85.12 72 LEU A N 1
ATOM 605 C CA . LEU A 1 72 ? 6.039 -5.848 -10.889 1.00 85.12 72 LEU A CA 1
ATOM 606 C C . LEU A 1 72 ? 6.911 -4.950 -11.777 1.00 85.12 72 LEU A C 1
ATOM 608 O O . LEU A 1 72 ? 6.538 -3.810 -12.057 1.00 85.12 72 LEU A O 1
ATOM 612 N N . TYR A 1 73 ? 8.032 -5.479 -12.269 1.00 84.88 73 TYR A N 1
ATOM 613 C CA . TYR A 1 73 ? 8.933 -4.759 -13.166 1.00 84.88 73 TYR A CA 1
ATOM 614 C C . TYR A 1 73 ? 8.223 -4.316 -14.456 1.00 84.88 73 TYR A C 1
ATOM 616 O O . TYR A 1 73 ? 8.274 -3.141 -14.824 1.00 84.88 73 TYR A O 1
ATOM 624 N N . ILE A 1 74 ? 7.476 -5.222 -15.100 1.00 86.50 74 ILE A N 1
ATOM 625 C CA . ILE A 1 74 ? 6.695 -4.916 -16.308 1.00 86.50 74 ILE A CA 1
ATOM 626 C C . ILE A 1 74 ? 5.643 -3.831 -16.033 1.00 86.50 74 ILE A C 1
ATOM 628 O O . ILE A 1 74 ? 5.463 -2.933 -16.858 1.00 86.50 74 ILE A O 1
ATOM 632 N N . ARG A 1 75 ? 4.950 -3.875 -14.886 1.00 82.88 75 ARG A N 1
ATOM 633 C CA . ARG A 1 75 ? 3.956 -2.855 -14.502 1.00 82.88 75 ARG A CA 1
ATOM 634 C C . ARG A 1 75 ? 4.584 -1.473 -14.343 1.00 82.88 75 ARG A C 1
ATOM 636 O O . ARG A 1 75 ? 4.000 -0.502 -14.824 1.00 82.88 75 ARG A O 1
ATOM 643 N N . ILE A 1 76 ? 5.758 -1.385 -13.713 1.00 81.94 76 ILE A N 1
ATOM 644 C CA . ILE A 1 76 ? 6.494 -0.120 -13.579 1.00 81.94 76 ILE A CA 1
ATOM 645 C C . ILE A 1 76 ? 6.850 0.408 -14.973 1.00 81.94 76 ILE A C 1
ATOM 647 O O . ILE A 1 76 ? 6.476 1.530 -15.301 1.00 81.94 76 ILE A O 1
ATOM 651 N N . LEU A 1 77 ? 7.452 -0.420 -15.835 1.00 82.62 77 LEU A N 1
ATOM 652 C CA . LEU A 1 77 ? 7.799 -0.022 -17.205 1.00 82.62 77 LEU A CA 1
ATOM 653 C C . LEU A 1 77 ? 6.591 0.469 -18.015 1.00 82.62 77 LEU A C 1
ATOM 655 O O . LEU A 1 77 ? 6.674 1.499 -18.683 1.00 82.62 77 LEU A O 1
ATOM 659 N N . LYS A 1 78 ? 5.456 -0.240 -17.948 1.00 83.81 78 LYS A N 1
ATOM 660 C CA . LYS A 1 78 ? 4.223 0.148 -18.653 1.00 83.81 78 LYS A CA 1
ATOM 661 C C . LYS A 1 78 ? 3.679 1.490 -18.162 1.00 83.81 78 LYS A C 1
ATOM 663 O O . LYS A 1 78 ? 3.291 2.315 -18.984 1.00 83.81 78 LYS A O 1
ATOM 668 N N . ARG A 1 79 ? 3.658 1.724 -16.844 1.00 76.75 79 ARG A N 1
ATOM 669 C CA . ARG A 1 79 ? 3.188 2.991 -16.260 1.00 76.75 79 ARG A CA 1
ATOM 670 C C . ARG A 1 79 ? 4.039 4.169 -16.737 1.00 76.75 79 ARG A C 1
ATOM 672 O O . ARG A 1 79 ? 3.483 5.191 -17.126 1.00 76.75 79 ARG A O 1
ATOM 679 N N . GLU A 1 80 ? 5.356 3.997 -16.789 1.00 72.69 80 GLU A N 1
ATOM 680 C CA . GLU A 1 80 ? 6.268 5.030 -17.296 1.00 72.69 80 GLU A CA 1
ATOM 681 C C . GLU A 1 80 ? 6.129 5.247 -18.810 1.00 72.69 80 GLU A C 1
ATOM 683 O O . GLU A 1 80 ? 6.181 6.377 -19.291 1.00 72.69 80 GLU A O 1
ATOM 688 N N . ALA A 1 81 ? 5.888 4.183 -19.584 1.00 73.31 81 ALA A N 1
ATOM 689 C CA . ALA A 1 81 ? 5.653 4.297 -21.022 1.00 73.31 81 ALA A CA 1
ATOM 690 C C . ALA A 1 81 ? 4.354 5.054 -21.363 1.00 73.31 81 ALA A C 1
ATOM 692 O O . ALA A 1 81 ? 4.293 5.704 -22.406 1.00 73.31 81 ALA A O 1
ATOM 693 N N . LEU A 1 82 ? 3.336 4.988 -20.497 1.00 69.31 82 LEU A N 1
ATOM 694 C CA . LEU A 1 82 ? 2.061 5.701 -20.650 1.00 69.31 82 LEU A CA 1
ATOM 695 C C . LEU A 1 82 ? 2.124 7.165 -20.173 1.00 69.31 82 LEU A C 1
ATOM 697 O O . LEU A 1 82 ? 1.345 7.987 -20.648 1.00 69.31 82 LEU A O 1
ATOM 701 N N . GLY A 1 83 ? 3.074 7.518 -19.299 1.00 62.12 83 GLY A N 1
ATOM 702 C CA . GLY A 1 83 ? 3.293 8.886 -18.796 1.00 62.12 83 GLY A CA 1
ATOM 703 C C . GLY A 1 83 ? 3.872 9.882 -19.816 1.00 62.12 83 GLY A C 1
ATOM 704 O O . GLY A 1 83 ? 4.070 11.047 -19.490 1.00 62.12 83 GLY A O 1
ATOM 705 N N . LYS A 1 84 ? 4.101 9.455 -21.066 1.00 53.16 84 LYS A N 1
ATOM 706 C CA . LYS A 1 84 ? 4.791 10.175 -22.159 1.00 53.16 84 LYS A CA 1
ATOM 707 C C . LYS A 1 84 ? 4.264 11.569 -22.549 1.00 53.16 84 LYS A C 1
ATOM 709 O O . LYS A 1 84 ? 4.853 12.183 -23.434 1.00 53.16 84 LYS A O 1
ATOM 714 N N . LYS A 1 85 ? 3.187 12.086 -21.951 1.00 53.84 85 LYS A N 1
ATOM 715 C CA . LYS A 1 85 ? 2.649 13.418 -22.294 1.00 53.84 85 LYS A CA 1
ATOM 716 C C . LYS A 1 85 ? 3.188 14.567 -21.437 1.00 53.84 85 LYS A C 1
ATOM 718 O O . LYS A 1 85 ? 3.018 15.713 -21.834 1.00 53.84 85 LYS A O 1
ATOM 723 N N . SER A 1 86 ? 3.880 14.301 -20.331 1.00 53.03 86 SER A N 1
ATOM 724 C CA . SER A 1 86 ? 4.528 15.359 -19.550 1.00 53.03 86 SER A CA 1
ATOM 725 C C . SER A 1 86 ? 5.650 14.787 -18.683 1.00 53.03 86 SER A C 1
ATOM 727 O O . SER A 1 86 ? 5.385 13.978 -17.803 1.00 53.03 86 SER A O 1
ATOM 729 N N . GLU A 1 87 ? 6.869 15.275 -18.915 1.00 57.75 87 GLU A N 1
ATOM 730 C CA . GLU A 1 87 ? 8.043 15.179 -18.034 1.00 57.75 87 GLU A CA 1
ATOM 731 C C . GLU A 1 87 ? 8.831 13.849 -18.017 1.00 57.75 87 GLU A C 1
ATOM 733 O O . GLU A 1 87 ? 8.348 12.786 -17.653 1.00 57.75 87 GLU A O 1
ATOM 738 N N . LYS A 1 88 ? 10.104 13.977 -18.428 1.00 63.50 88 LYS A N 1
ATOM 739 C CA . LYS A 1 88 ? 11.294 13.149 -18.157 1.00 63.50 88 LYS A CA 1
ATOM 740 C C . LYS A 1 88 ? 11.069 11.641 -17.930 1.00 63.50 88 LYS A C 1
ATOM 742 O O . LYS A 1 88 ? 10.675 11.202 -16.855 1.00 63.50 88 LYS A O 1
ATOM 747 N N . HIS A 1 89 ? 11.479 10.834 -18.911 1.00 67.81 89 HIS A N 1
ATOM 748 C CA . HIS A 1 89 ? 11.626 9.389 -18.731 1.00 67.81 89 HIS A CA 1
ATOM 749 C C . HIS A 1 89 ? 12.549 9.065 -17.548 1.00 67.81 89 HIS A C 1
ATOM 751 O O . HIS A 1 89 ? 13.676 9.562 -17.489 1.00 67.81 89 HIS A O 1
ATOM 757 N N . LEU A 1 90 ? 12.079 8.202 -16.642 1.00 70.44 90 LEU A N 1
ATOM 758 C CA . LEU A 1 90 ? 12.913 7.659 -15.575 1.00 70.44 90 LEU A CA 1
ATOM 759 C C . LEU A 1 90 ? 14.078 6.861 -16.162 1.00 70.44 90 LEU A C 1
ATOM 761 O O . LEU A 1 90 ? 13.931 6.070 -17.097 1.00 70.44 90 LEU A O 1
ATOM 765 N N . THR A 1 91 ? 15.244 7.046 -15.567 1.00 80.38 91 THR A N 1
ATOM 766 C CA . THR A 1 91 ? 16.430 6.240 -15.824 1.00 80.38 91 THR A CA 1
ATOM 767 C C . THR A 1 91 ? 16.214 4.800 -15.348 1.00 80.38 91 THR A C 1
ATOM 769 O O . THR A 1 91 ? 15.410 4.521 -14.455 1.00 80.38 91 THR A O 1
ATOM 772 N N . LYS A 1 92 ? 16.984 3.852 -15.901 1.00 80.88 92 LYS A N 1
ATOM 773 C CA . LYS A 1 92 ? 16.984 2.452 -15.428 1.00 80.88 92 LYS A CA 1
ATOM 774 C C . LYS A 1 92 ? 17.239 2.349 -13.920 1.00 80.88 92 LYS A C 1
ATOM 776 O O . LYS A 1 92 ? 16.651 1.494 -13.268 1.00 80.88 92 LYS A O 1
ATOM 781 N N . LYS A 1 93 ? 18.085 3.236 -13.384 1.00 84.94 93 LYS A N 1
ATOM 782 C CA . LYS A 1 93 ? 18.382 3.326 -11.953 1.00 84.94 93 LYS A CA 1
ATOM 783 C C . LYS A 1 93 ? 17.137 3.691 -11.145 1.00 84.94 93 LYS A C 1
ATOM 785 O O . LYS A 1 93 ? 16.800 2.970 -10.224 1.00 84.94 93 LYS A O 1
ATOM 790 N N . GLU A 1 94 ? 16.397 4.723 -11.544 1.00 82.25 94 GLU A N 1
ATOM 791 C CA . GLU A 1 94 ? 15.167 5.132 -10.844 1.00 82.25 94 GLU A CA 1
ATOM 792 C C . GLU A 1 94 ? 14.070 4.054 -10.900 1.00 82.25 94 GLU A C 1
ATOM 794 O O . GLU A 1 94 ? 13.322 3.869 -9.940 1.00 82.25 94 GLU A O 1
ATOM 799 N N . ILE A 1 95 ? 13.979 3.304 -12.004 1.00 79.56 95 ILE A N 1
ATOM 800 C CA . ILE A 1 95 ? 13.076 2.144 -12.109 1.00 79.56 95 ILE A CA 1
ATOM 801 C C . ILE A 1 95 ? 13.486 1.047 -11.119 1.00 79.56 95 ILE A C 1
ATOM 803 O O . ILE A 1 95 ? 12.626 0.459 -10.461 1.00 79.56 95 ILE A O 1
ATOM 807 N N . PHE A 1 96 ? 14.787 0.780 -11.006 1.00 84.38 96 PHE A N 1
ATOM 808 C CA . PHE A 1 96 ? 15.322 -0.195 -10.062 1.00 84.38 96 PHE A CA 1
ATOM 809 C C . PHE A 1 96 ? 15.119 0.246 -8.605 1.00 84.38 96 PHE A C 1
ATOM 811 O O . PHE A 1 96 ? 14.650 -0.547 -7.793 1.00 84.38 96 PHE A O 1
ATOM 818 N N . ASP A 1 97 ? 15.343 1.524 -8.294 1.00 84.81 97 ASP A N 1
ATOM 819 C CA . ASP A 1 97 ? 15.107 2.092 -6.964 1.00 84.81 97 ASP A CA 1
ATOM 820 C C . ASP A 1 97 ? 13.636 1.917 -6.544 1.00 84.81 97 ASP A C 1
ATOM 822 O O . ASP A 1 97 ? 13.349 1.487 -5.426 1.00 84.81 97 ASP A O 1
ATOM 826 N N . ARG A 1 98 ? 12.682 2.155 -7.459 1.00 81.44 98 ARG A N 1
ATOM 827 C CA . ARG A 1 98 ? 11.251 1.903 -7.202 1.00 81.44 98 ARG A CA 1
ATOM 828 C C . ARG A 1 98 ? 10.941 0.431 -6.958 1.00 81.44 98 ARG A C 1
ATOM 830 O O . ARG A 1 98 ? 10.082 0.115 -6.142 1.00 81.44 98 ARG A O 1
ATOM 837 N N . PHE A 1 99 ? 11.613 -0.469 -7.664 1.00 84.38 99 PHE A N 1
ATOM 838 C CA . PHE A 1 99 ? 11.460 -1.901 -7.446 1.00 84.38 99 PHE A CA 1
ATOM 839 C C . PHE A 1 99 ? 11.992 -2.321 -6.063 1.00 84.38 99 PHE A C 1
ATOM 841 O O . PHE A 1 99 ? 11.314 -3.052 -5.340 1.00 84.38 99 PHE A O 1
ATOM 848 N N . GLU A 1 100 ? 13.147 -1.796 -5.640 1.00 87.12 100 GLU A N 1
ATOM 849 C CA . GLU A 1 100 ? 13.661 -2.013 -4.284 1.00 87.12 100 GLU A CA 1
ATOM 850 C C . GLU A 1 100 ? 12.755 -1.430 -3.194 1.00 87.12 100 GLU A C 1
ATOM 852 O O . GLU A 1 100 ? 12.632 -2.022 -2.119 1.00 87.12 100 GLU A O 1
ATOM 857 N N . GLU A 1 101 ? 12.138 -0.267 -3.428 1.00 84.12 101 GLU A N 1
ATOM 858 C CA . GLU A 1 101 ? 11.177 0.321 -2.487 1.00 84.12 101 GLU A CA 1
ATOM 859 C C . GLU A 1 101 ? 10.024 -0.641 -2.189 1.00 84.12 101 GLU A C 1
ATOM 861 O O . GLU A 1 101 ? 9.666 -0.817 -1.024 1.00 84.12 101 GLU A O 1
ATOM 866 N N . GLU A 1 102 ? 9.479 -1.299 -3.213 1.00 83.19 102 GLU A N 1
ATOM 867 C CA . GLU A 1 102 ? 8.386 -2.263 -3.055 1.00 83.19 102 GLU A CA 1
ATOM 868 C C . GLU A 1 102 ? 8.837 -3.519 -2.290 1.00 83.19 102 GLU A C 1
ATOM 870 O O . GLU A 1 102 ? 8.098 -4.019 -1.442 1.00 83.19 102 GLU A O 1
ATOM 875 N N . ILE A 1 103 ? 10.076 -3.991 -2.493 1.00 86.12 103 ILE A N 1
ATOM 876 C CA . ILE A 1 103 ? 10.661 -5.078 -1.681 1.00 86.12 103 ILE A CA 1
ATOM 877 C C . ILE A 1 103 ? 10.799 -4.647 -0.215 1.00 86.12 103 ILE A C 1
ATOM 879 O O . ILE A 1 103 ? 10.451 -5.397 0.700 1.00 86.12 103 ILE A O 1
ATOM 883 N N . LYS A 1 104 ? 11.290 -3.427 0.030 1.00 89.62 104 LYS A N 1
ATOM 884 C CA . LYS A 1 104 ? 11.434 -2.874 1.385 1.00 89.62 104 LYS A CA 1
ATOM 885 C C . LYS A 1 104 ? 10.072 -2.717 2.062 1.00 89.62 104 LYS A C 1
ATOM 887 O O . LYS A 1 104 ? 9.962 -2.974 3.263 1.00 89.62 104 LYS A O 1
ATOM 892 N N . ASP A 1 105 ? 9.039 -2.314 1.327 1.00 88.00 105 ASP A N 1
ATOM 893 C CA . ASP A 1 105 ? 7.675 -2.221 1.848 1.00 88.00 105 ASP A CA 1
ATOM 894 C C . ASP A 1 105 ? 7.069 -3.605 2.126 1.00 88.00 105 ASP A C 1
ATOM 896 O O . ASP A 1 105 ? 6.473 -3.777 3.191 1.00 88.00 105 ASP A O 1
ATOM 900 N N . LEU A 1 106 ? 7.324 -4.614 1.285 1.00 89.25 106 LEU A N 1
ATOM 901 C CA . LEU A 1 106 ? 6.948 -6.005 1.559 1.00 89.25 106 LEU A CA 1
ATOM 902 C C . LEU A 1 106 ? 7.619 -6.539 2.832 1.00 89.25 106 LEU A C 1
ATOM 904 O O . LEU A 1 106 ? 6.972 -7.138 3.683 1.00 89.25 106 LEU A O 1
ATOM 908 N N . HIS A 1 107 ? 8.911 -6.278 3.031 1.00 90.94 107 HIS A N 1
ATOM 909 C CA . HIS A 1 107 ? 9.567 -6.674 4.276 1.00 90.94 107 HIS A CA 1
ATOM 910 C C . HIS A 1 107 ? 8.939 -5.970 5.490 1.00 90.94 107 HIS A C 1
ATOM 912 O O . HIS A 1 107 ? 8.682 -6.594 6.518 1.00 90.94 107 HIS A O 1
ATOM 918 N N . LYS A 1 108 ? 8.629 -4.671 5.380 1.00 91.69 108 LYS A N 1
ATOM 919 C CA . LYS A 1 108 ? 7.954 -3.922 6.451 1.00 91.69 108 LYS A CA 1
ATOM 920 C C . LYS A 1 108 ? 6.525 -4.392 6.711 1.00 91.69 108 LYS A C 1
ATOM 922 O O . LYS A 1 108 ? 6.051 -4.176 7.827 1.00 91.69 108 LYS A O 1
ATOM 927 N N . SER A 1 109 ? 5.826 -4.975 5.735 1.00 91.81 109 SER A N 1
ATOM 928 C CA . SER A 1 109 ? 4.427 -5.379 5.916 1.00 91.81 109 SER A CA 1
ATOM 929 C C . SER A 1 109 ? 4.289 -6.465 6.973 1.00 91.81 109 SER A C 1
ATOM 931 O O . SER A 1 109 ? 3.295 -6.484 7.683 1.00 91.81 109 SER A O 1
ATOM 933 N N . THR A 1 110 ? 5.331 -7.269 7.188 1.00 92.12 110 THR A N 1
ATOM 934 C CA . THR A 1 110 ? 5.412 -8.251 8.283 1.00 92.12 110 THR A CA 1
ATOM 935 C C . THR A 1 110 ? 5.193 -7.655 9.682 1.00 92.12 110 THR A C 1
ATOM 937 O O . THR A 1 110 ? 4.874 -8.383 10.615 1.00 92.12 110 THR A O 1
ATOM 940 N N . LYS A 1 111 ? 5.312 -6.328 9.845 1.00 91.44 111 LYS A N 1
ATOM 941 C CA . LYS A 1 111 ? 5.094 -5.615 11.117 1.00 91.44 111 LYS A CA 1
ATOM 942 C C . LYS A 1 111 ? 3.622 -5.353 11.448 1.00 91.44 111 LYS A C 1
ATOM 944 O O . LYS A 1 111 ? 3.338 -4.770 12.492 1.00 91.44 111 LYS A O 1
ATOM 949 N N . LEU A 1 112 ? 2.700 -5.694 10.554 1.00 89.81 112 LEU A N 1
ATOM 950 C CA . LEU A 1 112 ? 1.259 -5.583 10.761 1.00 89.81 112 LEU A CA 1
ATOM 951 C C . LEU A 1 112 ? 0.585 -6.906 10.375 1.00 89.81 112 LEU A C 1
ATOM 953 O O . LEU A 1 112 ? 1.100 -7.618 9.511 1.00 89.81 112 LEU A O 1
ATOM 957 N N . PRO A 1 113 ? -0.585 -7.220 10.956 1.00 89.94 113 PRO A N 1
ATOM 958 C CA . PRO A 1 113 ? -1.343 -8.421 10.621 1.00 89.94 113 PRO A CA 1
ATOM 959 C C . PRO A 1 113 ? -2.078 -8.236 9.284 1.00 89.94 113 PRO A C 1
ATOM 961 O O . PRO A 1 113 ? -3.300 -8.110 9.239 1.00 89.94 113 PRO A O 1
ATOM 964 N N . TYR A 1 114 ? -1.327 -8.143 8.186 1.00 90.44 114 TYR A N 1
ATOM 965 C CA . TYR A 1 114 ? -1.901 -8.083 6.846 1.00 90.44 114 TYR A CA 1
ATOM 966 C C . TYR A 1 114 ? -2.468 -9.434 6.435 1.00 90.44 114 TYR A C 1
ATOM 968 O O . TYR A 1 114 ? -1.828 -10.469 6.621 1.00 90.44 114 TYR A O 1
ATOM 976 N N . VAL A 1 115 ? -3.604 -9.399 5.744 1.00 90.19 115 VAL A N 1
ATOM 977 C CA . VAL A 1 115 ? -3.992 -10.497 4.866 1.00 90.19 115 VAL A CA 1
ATOM 978 C C . VAL A 1 115 ? -3.398 -10.259 3.483 1.00 90.19 115 VAL A C 1
ATOM 980 O O . VAL A 1 115 ? -3.627 -9.218 2.864 1.00 90.19 115 VAL A O 1
ATOM 983 N N . TYR A 1 116 ? -2.612 -11.221 3.010 1.00 90.50 116 TYR A N 1
ATOM 984 C CA . TYR A 1 116 ? -1.926 -11.142 1.727 1.00 90.50 116 TYR A CA 1
ATOM 985 C C . TYR A 1 116 ? -2.795 -11.719 0.613 1.00 90.50 116 TYR A C 1
ATOM 987 O O . TYR A 1 116 ? -3.238 -12.864 0.679 1.00 90.50 116 TYR A O 1
ATOM 995 N N . VAL A 1 117 ? -3.008 -10.928 -0.434 1.00 91.19 117 VAL A N 1
ATOM 996 C CA . VAL A 1 117 ? -3.814 -11.299 -1.597 1.00 91.19 117 VAL A CA 1
ATOM 997 C C . VAL A 1 117 ? -2.946 -11.204 -2.835 1.00 91.19 117 VAL A C 1
ATOM 999 O O . VAL A 1 117 ? -2.530 -10.117 -3.229 1.00 91.19 117 VAL A O 1
ATOM 1002 N N . VAL A 1 118 ? -2.679 -12.335 -3.479 1.00 90.88 118 VAL A N 1
ATOM 1003 C CA . VAL A 1 118 ? -1.938 -12.346 -4.745 1.00 90.88 118 VAL A CA 1
ATOM 1004 C C . VAL A 1 118 ? -2.856 -11.884 -5.877 1.00 90.88 118 VAL A C 1
ATOM 1006 O O . VAL A 1 118 ? -3.886 -12.502 -6.140 1.00 90.88 118 VAL A O 1
ATOM 1009 N N . ASN A 1 119 ? -2.478 -10.801 -6.557 1.00 90.19 119 ASN A N 1
ATOM 1010 C CA . ASN A 1 119 ? -3.197 -10.224 -7.694 1.00 90.19 119 ASN A CA 1
ATOM 1011 C C . ASN A 1 119 ? -2.761 -10.863 -9.019 1.00 90.19 119 ASN A C 1
ATOM 1013 O O . ASN A 1 119 ? -2.203 -10.195 -9.895 1.00 90.19 119 ASN A O 1
ATOM 1017 N N . ASP A 1 120 ? -2.975 -12.173 -9.129 1.00 87.94 120 ASP A N 1
ATOM 1018 C CA . ASP A 1 120 ? -2.792 -12.938 -10.369 1.00 87.94 120 ASP A CA 1
ATOM 1019 C C . ASP A 1 120 ? -4.024 -12.883 -11.278 1.00 87.94 120 ASP A C 1
ATOM 1021 O O . ASP A 1 120 ? -3.915 -13.038 -12.491 1.00 87.94 120 ASP A O 1
ATOM 1025 N N . SER A 1 121 ? -5.190 -12.583 -10.707 1.00 90.56 121 SER A N 1
ATOM 1026 C CA . SER A 1 121 ? -6.418 -12.296 -11.436 1.00 90.56 121 SER A CA 1
ATOM 1027 C C . SER A 1 121 ? -7.278 -11.287 -10.677 1.00 90.56 121 SER A C 1
ATOM 1029 O O . SER A 1 121 ? -7.437 -11.378 -9.456 1.00 90.56 121 SER A O 1
ATOM 1031 N N . LEU A 1 122 ? -7.901 -10.362 -11.413 1.00 88.19 122 LEU A N 1
ATOM 1032 C CA . LEU A 1 122 ? -8.821 -9.375 -10.836 1.00 88.19 122 LEU A CA 1
ATOM 1033 C C . LEU A 1 122 ? -9.961 -10.066 -10.070 1.00 88.19 122 LEU A C 1
ATOM 1035 O O . LEU A 1 122 ? -10.241 -9.716 -8.928 1.00 88.19 122 LEU A O 1
ATOM 1039 N N . LYS A 1 123 ? -10.521 -11.138 -10.649 1.00 89.62 123 LYS A N 1
ATOM 1040 C CA . LYS A 1 123 ? -11.592 -11.939 -10.038 1.00 89.62 123 LYS A CA 1
ATOM 1041 C C . LYS A 1 123 ? -11.211 -12.502 -8.665 1.00 89.62 123 LYS A C 1
ATOM 1043 O O . LYS A 1 123 ? -12.071 -12.595 -7.792 1.00 89.62 123 LYS A O 1
ATOM 1048 N N . ARG A 1 124 ? -9.950 -12.905 -8.447 1.00 85.62 124 ARG A N 1
ATOM 1049 C CA . ARG A 1 124 ? -9.497 -13.388 -7.131 1.00 85.62 124 ARG A CA 1
ATOM 1050 C C . ARG A 1 124 ? -9.490 -12.256 -6.111 1.00 85.62 124 ARG A C 1
ATOM 1052 O O . ARG A 1 124 ? -9.987 -12.450 -5.004 1.00 85.62 124 ARG A O 1
ATOM 1059 N N . VAL A 1 125 ? -8.959 -11.095 -6.490 1.00 88.00 125 VAL A N 1
ATOM 1060 C CA . VAL A 1 125 ? -8.923 -9.912 -5.621 1.00 88.00 125 VAL A CA 1
ATOM 1061 C C . VAL A 1 125 ? -10.342 -9.470 -5.268 1.00 88.00 125 VAL A C 1
ATOM 1063 O O . VAL A 1 125 ? -10.635 -9.294 -4.094 1.00 88.00 125 VAL A O 1
ATOM 1066 N N . GLU A 1 126 ? -11.248 -9.383 -6.242 1.00 88.69 126 GLU A N 1
ATOM 1067 C CA . GLU A 1 126 ? -12.653 -9.009 -6.021 1.00 88.69 126 GLU A CA 1
ATOM 1068 C C . GLU A 1 126 ? -13.367 -9.967 -5.063 1.00 88.69 126 GLU A C 1
ATOM 1070 O O . GLU A 1 126 ? -13.981 -9.533 -4.091 1.00 88.69 126 GLU A O 1
ATOM 1075 N N . ARG A 1 127 ? -13.242 -11.283 -5.285 1.00 86.19 127 ARG A N 1
ATOM 1076 C CA . ARG A 1 127 ? -13.815 -12.291 -4.378 1.00 86.19 127 ARG A CA 1
ATOM 1077 C C . ARG A 1 127 ? -13.265 -12.159 -2.964 1.00 86.19 127 ARG A C 1
ATOM 1079 O O . ARG A 1 127 ? -14.008 -12.356 -2.008 1.00 86.19 127 ARG A O 1
ATOM 1086 N N . PHE A 1 128 ? -11.974 -11.858 -2.839 1.00 84.00 128 PHE A N 1
ATOM 1087 C CA . PHE A 1 128 ? -11.350 -11.679 -1.540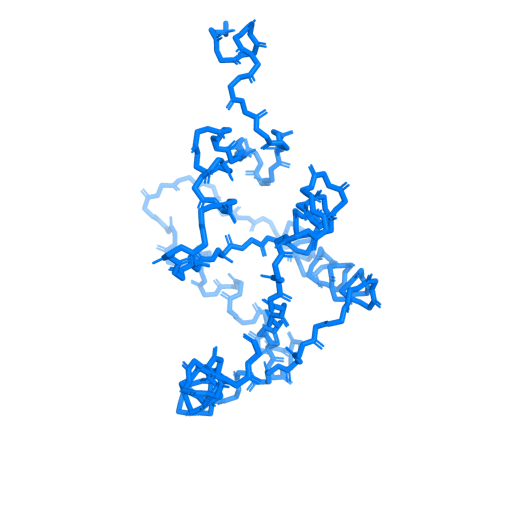 1.00 84.00 128 PHE A CA 1
ATOM 1088 C C . PHE A 1 128 ? -11.824 -10.396 -0.861 1.00 84.00 128 PHE A C 1
ATOM 1090 O O . PHE A 1 128 ? -12.156 -10.445 0.309 1.00 84.00 128 PHE A O 1
ATOM 1097 N N . LEU A 1 129 ? -11.895 -9.265 -1.563 1.00 82.75 129 LEU A N 1
ATOM 1098 C CA . LEU A 1 129 ? -12.322 -7.996 -0.969 1.00 82.75 129 LEU A CA 1
ATOM 1099 C C . LEU A 1 129 ? -13.810 -8.002 -0.590 1.00 82.75 129 LEU A C 1
ATOM 1101 O O . LEU A 1 129 ? -14.177 -7.396 0.411 1.00 82.75 129 LEU A O 1
ATOM 1105 N N . ASN A 1 130 ? -14.649 -8.730 -1.330 1.00 80.69 130 ASN A N 1
ATOM 1106 C CA . ASN A 1 130 ? -16.091 -8.787 -1.079 1.00 80.69 130 ASN A CA 1
ATOM 1107 C C . ASN A 1 130 ? -16.497 -9.733 0.067 1.00 80.69 130 ASN A C 1
ATOM 1109 O O . ASN A 1 130 ? -17.596 -9.587 0.594 1.00 80.69 130 ASN A O 1
ATOM 1113 N N . LYS A 1 131 ? -15.640 -10.682 0.475 1.00 69.75 131 LYS A N 1
ATOM 1114 C CA . LYS A 1 131 ? -15.942 -11.637 1.563 1.00 69.75 131 LYS A CA 1
ATOM 1115 C C . LYS A 1 131 ? -15.911 -11.005 2.975 1.00 69.75 131 LYS A C 1
ATOM 1117 O O . LYS A 1 131 ? -16.916 -11.093 3.670 1.00 69.75 131 LYS A O 1
ATOM 1122 N N . PRO A 1 132 ? -14.834 -10.315 3.407 1.00 57.44 132 PRO A N 1
ATOM 1123 C CA . PRO A 1 132 ? -14.711 -9.759 4.759 1.00 57.44 132 PRO A CA 1
ATOM 1124 C C . PRO A 1 132 ? -15.739 -8.674 5.085 1.00 57.44 132 PRO A C 1
ATOM 1126 O O . PRO A 1 132 ? -16.078 -8.483 6.246 1.00 57.44 132 PRO A O 1
ATOM 1129 N N . ILE A 1 133 ? -16.236 -7.961 4.068 1.00 56.72 133 ILE A N 1
ATOM 1130 C CA . ILE A 1 133 ? -17.215 -6.875 4.235 1.00 56.72 133 ILE A CA 1
ATOM 1131 C C . ILE A 1 133 ? -18.590 -7.425 4.666 1.00 56.72 133 ILE A C 1
ATOM 1133 O O . ILE A 1 133 ? -19.393 -6.697 5.247 1.00 56.72 133 ILE A O 1
ATOM 1137 N N . GLN A 1 134 ? -18.874 -8.708 4.411 1.00 48.22 134 GLN A N 1
ATOM 1138 C CA . GLN A 1 134 ? -20.131 -9.346 4.814 1.00 48.22 134 GLN A CA 1
ATOM 1139 C C . GLN A 1 134 ? -20.074 -9.907 6.243 1.00 48.22 134 GLN A C 1
ATOM 1141 O O . GLN A 1 134 ? -21.054 -9.786 6.979 1.00 48.22 134 GLN A O 1
ATOM 1146 N N . ASP A 1 135 ? -18.916 -10.419 6.667 1.00 51.62 135 ASP A N 1
ATOM 1147 C CA . ASP A 1 135 ? -18.733 -11.027 7.994 1.00 51.62 135 ASP A CA 1
ATOM 1148 C C . ASP A 1 135 ? -18.436 -9.999 9.100 1.00 51.62 135 ASP A C 1
ATOM 1150 O O . ASP A 1 135 ? -18.558 -10.301 10.285 1.00 51.62 135 ASP A O 1
ATOM 1154 N N . SER A 1 136 ? -18.135 -8.741 8.755 1.00 48.47 136 SER A N 1
ATOM 1155 C CA . SER A 1 136 ? -17.949 -7.647 9.723 1.00 48.47 136 SER A CA 1
ATOM 1156 C C . SER A 1 136 ? -19.231 -7.211 10.457 1.00 48.47 136 SER A C 1
ATOM 1158 O O . SER A 1 136 ? -19.197 -6.247 11.213 1.00 48.47 136 SER A O 1
ATOM 1160 N N . LYS A 1 137 ? -20.359 -7.911 10.261 1.00 41.06 137 LYS A N 1
ATOM 1161 C CA . LYS A 1 137 ? -21.542 -7.839 11.139 1.00 41.06 137 LYS A CA 1
ATOM 1162 C C . LYS A 1 137 ? -21.432 -8.729 12.391 1.00 41.06 137 LYS A C 1
ATOM 1164 O O . LYS A 1 137 ? -22.355 -8.721 13.197 1.00 41.06 137 LYS A O 1
ATOM 1169 N N . LEU A 1 138 ? -20.347 -9.495 12.549 1.00 33.88 138 LEU A N 1
ATOM 1170 C CA . LEU A 1 138 ? -20.150 -10.456 13.647 1.00 33.88 138 LEU A CA 1
ATOM 1171 C C . LEU A 1 138 ? -19.040 -10.072 14.651 1.00 33.88 138 LEU A C 1
ATOM 1173 O O . LEU A 1 138 ? -18.616 -10.927 15.426 1.00 33.88 138 LEU A O 1
ATOM 1177 N N . LEU A 1 139 ? -18.581 -8.814 14.669 1.00 37.09 139 LEU A N 1
ATOM 1178 C CA . LEU A 1 139 ? -17.676 -8.282 15.704 1.00 37.09 139 LEU A CA 1
ATOM 1179 C C . LEU A 1 139 ? -18.232 -7.008 16.341 1.00 37.09 139 LEU A C 1
ATOM 1181 O O . LEU A 1 139 ? -18.543 -6.067 15.578 1.00 37.09 139 LEU A O 1
#

pLDDT: mean 80.03, std 12.35, range [33.88, 92.12]

Secondary structure (DSSP, 8-state):
-HHHHTT-EEEEEEETTEEEEEEHHHHHHTT-TT--------HHHHHHHHHHS-TTS---EEEEE-S-HHHHHHHHHHHHHHTTTSS-PPPHHHHHHHHHHHHHHHHHHTTS-EEEEE-S-HHHHHHHHHTHHHHTT--